Protein AF-A0A7S0R1D9-F1 (afdb_monomer_lite)

Radius of gyration: 15.95 Å; chains: 1; bounding box: 42×21×42 Å

Organism: NCBI:txid1034604

Sequence (101 aa):
MESISVHKHDLR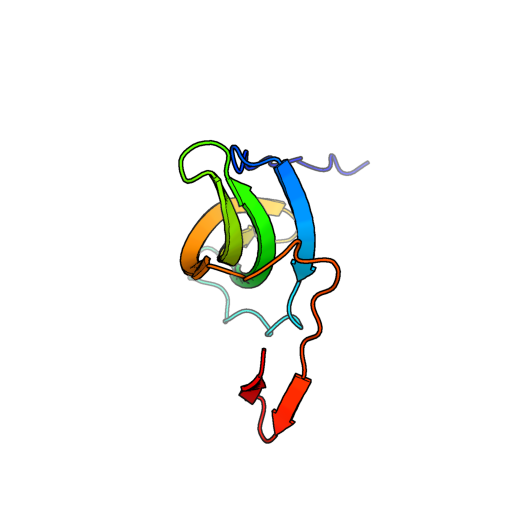AQGQRVRLFPTIAPGPPDLDARILSHKLLALGTFSEEVESNLFSFFDLKVTTRGSSVVATQLDLLGTWEHAGAVTDISITERGAGELLL

Foldseek 3Di:
DDDDDDDDDDPVFAWQDKDKDDFDDWDAADPQQKTKGWIKMWTWTQDPVVRFIKIWIWIWIWIDHVPDTDDIDIGTPDMDTDPDGPNDDDWDAPDPPDIDD

pLDDT: mean 83.99, std 12.19, range [43.5, 95.06]

Secondary structure (DSSP, 8-state):
------------SEEEEEEEPPPPPPPPP-TTSEEEEEEEEEEEEEETTTTEEEEEEEEEEEEEETTEEEEEEEEEEEEEEESS-------EEEETTEEE-

Structure (mmCIF, N/CA/C/O backbone):
data_AF-A0A7S0R1D9-F1
#
_entry.id   AF-A0A7S0R1D9-F1
#
loop_
_atom_site.group_PDB
_atom_site.id
_atom_site.type_symbol
_atom_site.label_atom_id
_atom_site.label_alt_id
_atom_site.label_comp_id
_atom_site.label_asym_id
_atom_site.label_entity_id
_atom_site.label_seq_id
_atom_site.pdbx_PDB_ins_code
_atom_site.Cartn_x
_atom_site.Cartn_y
_atom_site.Cartn_z
_atom_site.occupancy
_atom_site.B_iso_or_equiv
_atom_site.auth_seq_id
_atom_site.auth_comp_id
_atom_site.auth_asym_id
_atom_site.auth_atom_id
_atom_site.pdbx_PDB_model_num
ATOM 1 N N . MET A 1 1 ? 26.681 -12.416 -6.594 1.00 43.50 1 MET A N 1
ATOM 2 C CA . MET A 1 1 ? 25.938 -12.367 -5.320 1.00 43.50 1 MET A CA 1
ATOM 3 C C . MET A 1 1 ? 25.299 -10.989 -5.275 1.00 43.50 1 MET A C 1
ATOM 5 O O . MET A 1 1 ? 26.016 -10.020 -5.072 1.00 43.50 1 MET A O 1
ATOM 9 N N . GLU A 1 2 ? 24.028 -10.873 -5.661 1.00 47.09 2 GLU A N 1
ATOM 10 C CA . GLU A 1 2 ? 23.334 -9.576 -5.709 1.00 47.09 2 GLU A CA 1
ATOM 11 C C . GLU A 1 2 ? 23.040 -9.121 -4.275 1.00 47.09 2 GLU A C 1
ATOM 13 O O . GLU A 1 2 ? 22.488 -9.887 -3.483 1.00 47.09 2 GLU A O 1
ATOM 18 N N . SER A 1 3 ? 23.466 -7.909 -3.905 1.00 49.25 3 SER A N 1
ATOM 19 C CA . SER A 1 3 ? 23.106 -7.342 -2.608 1.00 49.25 3 SER A CA 1
ATOM 20 C C . SER A 1 3 ? 21.647 -6.898 -2.663 1.00 49.25 3 SER A C 1
ATOM 22 O O . SER A 1 3 ? 21.254 -6.072 -3.483 1.00 49.25 3 SER A O 1
ATOM 24 N N . ILE A 1 4 ? 20.817 -7.466 -1.791 1.00 57.53 4 ILE A N 1
ATOM 25 C CA . ILE A 1 4 ? 19.439 -7.009 -1.629 1.00 57.53 4 ILE A CA 1
ATOM 26 C C . ILE A 1 4 ? 19.498 -5.700 -0.840 1.00 57.53 4 ILE A C 1
ATOM 28 O O . ILE A 1 4 ? 19.822 -5.693 0.349 1.00 57.53 4 ILE A O 1
ATOM 32 N N . SER A 1 5 ? 19.206 -4.580 -1.497 1.00 59.97 5 SER A N 1
ATOM 33 C CA . SER A 1 5 ? 19.004 -3.300 -0.822 1.00 59.97 5 SER A CA 1
ATOM 34 C C . SER A 1 5 ? 17.700 -3.357 -0.023 1.00 59.97 5 SER A C 1
ATOM 36 O O . SER A 1 5 ? 16.618 -3.468 -0.599 1.00 59.97 5 SER A O 1
ATOM 38 N N . VAL A 1 6 ? 17.790 -3.291 1.306 1.00 71.12 6 VAL A N 1
ATOM 39 C CA . VAL A 1 6 ? 16.616 -3.282 2.191 1.00 71.12 6 VAL A CA 1
ATOM 40 C C . VAL A 1 6 ? 16.188 -1.837 2.446 1.00 71.12 6 VAL A C 1
ATOM 42 O O . VAL A 1 6 ? 16.954 -1.049 3.000 1.00 71.12 6 VAL A O 1
ATOM 45 N N . HIS A 1 7 ? 14.955 -1.491 2.075 1.00 72.88 7 HIS A N 1
ATOM 46 C CA . HIS A 1 7 ? 14.325 -0.211 2.413 1.00 72.88 7 HIS A CA 1
ATOM 47 C C . HIS A 1 7 ? 13.260 -0.426 3.489 1.00 72.88 7 HIS A C 1
ATOM 49 O O . HIS A 1 7 ? 12.468 -1.363 3.402 1.00 72.88 7 HIS A O 1
ATOM 55 N N . LYS A 1 8 ? 13.273 0.417 4.527 1.00 78.56 8 LYS A N 1
ATOM 56 C CA . LYS A 1 8 ? 12.374 0.317 5.683 1.00 78.56 8 LYS A CA 1
ATOM 57 C C . LYS A 1 8 ? 11.514 1.572 5.774 1.00 78.56 8 LYS A C 1
ATOM 59 O O . LYS A 1 8 ? 12.051 2.674 5.717 1.00 78.56 8 LYS A O 1
ATOM 64 N N . HIS A 1 9 ? 10.211 1.380 5.958 1.00 68.75 9 HIS A N 1
ATOM 65 C CA . HIS A 1 9 ? 9.250 2.434 6.285 1.00 68.75 9 HIS A CA 1
ATOM 66 C C . HIS A 1 9 ? 8.730 2.172 7.697 1.00 68.75 9 HIS A C 1
ATOM 68 O O . HIS A 1 9 ? 8.233 1.078 7.966 1.00 68.75 9 HIS A O 1
ATOM 74 N N . ASP A 1 10 ? 8.901 3.137 8.601 1.00 74.25 10 ASP A N 1
ATOM 75 C CA . ASP A 1 10 ? 8.367 3.059 9.962 1.00 74.25 10 ASP A CA 1
ATOM 76 C C . ASP A 1 10 ? 6.963 3.665 9.987 1.00 74.25 10 ASP A C 1
ATOM 78 O O . ASP A 1 10 ? 6.774 4.840 9.672 1.00 74.25 10 ASP A O 1
ATOM 82 N N . LEU A 1 11 ? 5.984 2.837 10.339 1.00 68.56 11 LEU A N 1
ATOM 83 C CA . LEU A 1 11 ? 4.568 3.191 10.339 1.00 68.56 11 LEU A CA 1
ATOM 84 C C . LEU A 1 11 ? 4.114 3.784 11.681 1.00 68.56 11 LEU A C 1
ATOM 86 O O . LEU A 1 11 ? 2.955 4.170 11.791 1.00 68.56 11 LEU A O 1
ATOM 90 N N . ARG A 1 12 ? 5.000 3.845 12.693 1.00 68.19 12 ARG A N 1
ATOM 91 C CA . ARG A 1 12 ? 4.741 4.381 14.046 1.00 68.19 12 ARG A CA 1
ATOM 92 C C . ARG A 1 12 ? 3.469 3.848 14.718 1.00 68.19 12 ARG A C 1
ATOM 94 O O . ARG A 1 12 ? 2.886 4.509 15.568 1.00 68.19 12 ARG A O 1
ATOM 101 N N . ALA A 1 13 ? 3.043 2.649 14.343 1.00 65.56 13 ALA A N 1
ATOM 102 C CA . ALA A 1 13 ? 1.829 2.023 14.836 1.00 65.56 13 ALA A CA 1
ATOM 103 C C . ALA A 1 13 ? 2.085 0.540 15.105 1.00 65.56 13 ALA A C 1
ATOM 105 O O . ALA A 1 13 ? 2.863 -0.107 14.394 1.00 65.56 13 ALA A O 1
ATOM 106 N N . GLN A 1 14 ? 1.416 -0.016 16.116 1.00 71.19 14 GLN A N 1
ATOM 107 C CA . GLN A 1 14 ? 1.485 -1.449 16.376 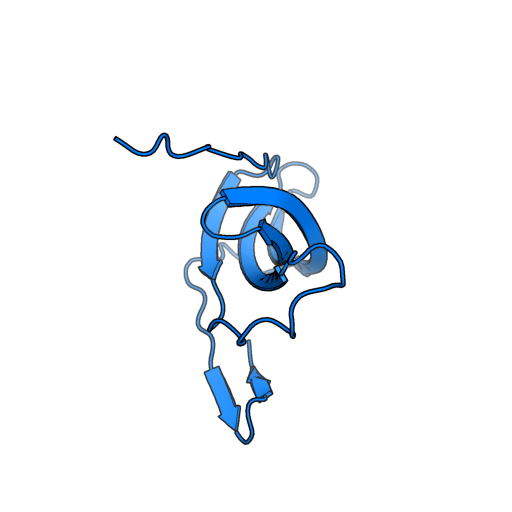1.00 71.19 14 GLN A CA 1
ATOM 108 C C . GLN A 1 14 ? 0.687 -2.178 15.287 1.00 71.19 14 GLN A C 1
ATOM 110 O O . GLN A 1 14 ? -0.546 -2.138 15.247 1.00 71.19 14 GLN A O 1
ATOM 115 N N . GLY A 1 15 ? 1.409 -2.785 14.342 1.00 62.59 15 GLY A N 1
ATOM 116 C CA . GLY A 1 15 ? 0.825 -3.460 13.187 1.00 62.59 15 GLY A CA 1
ATOM 117 C C . GLY A 1 15 ? 0.080 -4.723 13.599 1.00 62.59 15 GLY A C 1
ATOM 118 O O . GLY A 1 15 ? 0.684 -5.660 14.116 1.00 62.59 15 GLY A O 1
ATOM 119 N N . GLN A 1 16 ? -1.223 -4.769 13.330 1.00 74.00 16 GLN A N 1
ATOM 120 C CA . GLN A 1 16 ? -2.033 -5.958 13.573 1.00 74.00 16 GLN A CA 1
ATOM 121 C C . GLN A 1 16 ? -2.072 -6.845 12.316 1.00 74.00 16 GLN A C 1
ATOM 123 O O . GLN A 1 16 ? -1.878 -8.061 12.432 1.00 74.00 16 GLN A O 1
ATOM 128 N N . ARG A 1 17 ? -2.199 -6.262 11.105 1.00 86.69 17 ARG A N 1
ATOM 129 C CA . ARG A 1 17 ? -2.199 -6.990 9.812 1.00 86.69 17 ARG A CA 1
ATOM 130 C C . ARG A 1 17 ? -1.768 -6.145 8.609 1.00 86.69 17 ARG A C 1
ATOM 132 O O . ARG A 1 17 ? -2.121 -4.980 8.534 1.00 86.69 17 ARG A O 1
ATOM 139 N N . VAL A 1 18 ? -1.081 -6.758 7.637 1.00 89.44 18 VAL A N 1
ATOM 140 C CA . VAL A 1 18 ? -0.700 -6.153 6.341 1.00 89.44 18 VAL A CA 1
ATOM 141 C C . VAL A 1 18 ? -1.198 -7.032 5.196 1.00 89.44 18 VAL A C 1
ATOM 143 O O . VAL A 1 18 ? -1.008 -8.249 5.228 1.00 89.44 18 VAL A O 1
ATOM 146 N N . ARG A 1 19 ? -1.761 -6.422 4.150 1.00 90.75 19 ARG A N 1
ATOM 147 C CA . ARG A 1 19 ? -2.128 -7.102 2.903 1.00 90.75 19 ARG A CA 1
ATOM 148 C C . ARG A 1 19 ? -1.692 -6.285 1.693 1.00 90.75 19 ARG A C 1
ATOM 150 O O . ARG A 1 19 ? -2.017 -5.109 1.579 1.00 90.75 19 ARG A O 1
ATOM 157 N N . LEU A 1 20 ? -0.982 -6.931 0.772 1.00 89.31 20 LEU A N 1
ATOM 158 C CA . LEU A 1 20 ? -0.677 -6.370 -0.542 1.00 89.31 20 LEU A CA 1
ATOM 159 C C . LEU A 1 20 ? -1.814 -6.673 -1.515 1.00 89.31 20 LEU A C 1
ATOM 161 O O . LEU A 1 20 ? -2.350 -7.785 -1.528 1.00 89.31 20 LEU A O 1
ATOM 165 N N . PHE A 1 21 ? -2.143 -5.696 -2.349 1.00 88.50 21 PHE A N 1
ATOM 166 C CA . PHE A 1 21 ? -3.106 -5.878 -3.425 1.00 88.50 21 PHE A CA 1
ATOM 167 C C . PHE A 1 21 ? -2.481 -6.648 -4.585 1.00 88.50 21 PHE A C 1
ATOM 169 O O . PHE A 1 21 ? -1.252 -6.640 -4.748 1.00 88.50 21 PHE A O 1
ATOM 176 N N . PRO A 1 22 ? -3.313 -7.297 -5.421 1.00 83.56 22 PRO A N 1
ATOM 177 C CA . PRO A 1 22 ? -2.864 -7.809 -6.703 1.00 83.56 22 PRO A CA 1
ATOM 178 C C . PRO A 1 22 ? -2.061 -6.743 -7.452 1.00 83.56 22 PRO A C 1
ATOM 180 O O . PRO A 1 22 ? -2.451 -5.581 -7.551 1.00 83.56 22 PRO A O 1
ATOM 183 N N . THR A 1 23 ? -0.888 -7.142 -7.933 1.00 76.88 23 THR A N 1
ATOM 184 C CA . THR A 1 23 ? 0.020 -6.235 -8.629 1.00 76.88 23 THR A CA 1
ATOM 185 C C . THR A 1 23 ? -0.568 -5.842 -9.979 1.00 76.88 23 THR A C 1
ATOM 187 O O . THR A 1 23 ? -0.823 -6.706 -10.814 1.00 76.88 23 THR A O 1
ATOM 190 N N . ILE A 1 24 ? -0.687 -4.538 -10.217 1.00 77.50 24 ILE A N 1
ATOM 191 C CA . ILE A 1 24 ? -0.923 -3.988 -11.552 1.00 77.50 24 ILE A CA 1
ATOM 192 C C . ILE A 1 24 ? 0.421 -3.953 -12.291 1.00 77.50 24 ILE A C 1
ATOM 194 O O . ILE A 1 24 ? 1.460 -3.645 -11.693 1.00 77.50 24 ILE A O 1
ATOM 198 N N . ALA A 1 25 ? 0.419 -4.308 -13.578 1.00 81.75 25 ALA A N 1
ATOM 199 C CA . ALA A 1 25 ? 1.612 -4.199 -14.410 1.00 81.75 25 ALA A CA 1
ATOM 200 C C . ALA A 1 25 ? 2.110 -2.741 -14.415 1.00 81.75 25 ALA A C 1
ATOM 202 O O . ALA A 1 25 ? 1.291 -1.823 -14.508 1.00 81.75 25 ALA A O 1
ATOM 203 N N . PRO A 1 26 ? 3.425 -2.503 -14.288 1.00 86.62 26 PRO A N 1
ATOM 204 C CA . PRO A 1 26 ? 3.939 -1.146 -14.311 1.00 86.62 26 PRO A CA 1
ATOM 205 C C . PRO A 1 26 ? 3.715 -0.491 -15.675 1.00 86.62 26 PRO A C 1
ATOM 207 O O . PRO A 1 26 ? 3.585 -1.168 -16.698 1.00 86.62 26 PRO A O 1
ATOM 210 N N . GLY A 1 27 ? 3.709 0.842 -15.680 1.00 83.50 27 GLY A N 1
ATOM 211 C CA . GLY A 1 27 ? 3.724 1.613 -16.918 1.00 83.50 27 GLY A CA 1
ATOM 212 C C . GLY A 1 27 ? 5.020 1.408 -17.718 1.00 83.50 27 GLY A C 1
ATOM 213 O O . GLY A 1 27 ? 5.978 0.805 -17.219 1.00 83.50 27 GLY A O 1
ATOM 214 N N . PRO A 1 28 ? 5.072 1.909 -18.964 1.00 91.12 28 PRO A N 1
ATOM 215 C CA . PRO A 1 28 ? 6.286 1.850 -19.767 1.00 91.12 28 PRO A CA 1
ATOM 216 C C . PRO A 1 28 ? 7.438 2.618 -19.087 1.00 91.12 28 PRO A C 1
ATOM 218 O O . PRO A 1 28 ? 7.178 3.561 -18.333 1.00 91.12 28 PRO A O 1
ATOM 221 N N . PRO A 1 29 ? 8.704 2.245 -19.352 1.00 93.38 29 PRO A N 1
ATOM 222 C CA . PRO A 1 29 ? 9.854 2.973 -18.828 1.00 93.38 29 PRO A CA 1
ATOM 223 C C . PRO A 1 29 ? 9.894 4.431 -19.309 1.00 93.38 29 PRO A C 1
ATOM 225 O O . PRO A 1 29 ? 9.465 4.732 -20.425 1.00 93.38 29 PRO A O 1
ATOM 228 N N . ASP A 1 30 ? 10.459 5.321 -18.492 1.00 92.75 30 ASP A N 1
ATOM 229 C CA . ASP A 1 30 ? 10.780 6.693 -18.894 1.00 92.75 30 ASP A CA 1
ATOM 230 C C . ASP A 1 30 ? 12.020 6.764 -19.817 1.00 92.75 30 ASP A C 1
ATOM 232 O O . ASP A 1 30 ? 12.619 5.746 -20.177 1.00 92.75 30 ASP A O 1
ATOM 236 N N . LEU A 1 31 ? 12.423 7.982 -20.206 1.00 94.31 31 LEU A N 1
ATOM 237 C CA . LEU A 1 31 ? 13.582 8.219 -21.084 1.00 94.31 31 LEU A CA 1
ATOM 238 C C . LEU A 1 31 ? 14.919 7.733 -20.489 1.00 94.31 31 LEU A C 1
ATOM 240 O O . LEU A 1 31 ? 15.857 7.476 -21.240 1.00 94.31 31 LEU A O 1
ATOM 244 N N . ASP A 1 32 ? 14.993 7.564 -19.168 1.00 93.31 32 ASP A N 1
ATOM 245 C CA . ASP A 1 32 ? 16.161 7.064 -18.439 1.00 93.31 32 ASP A CA 1
ATOM 246 C C . ASP A 1 32 ? 16.065 5.552 -18.145 1.00 93.31 32 ASP A C 1
ATOM 248 O O . ASP A 1 32 ? 16.815 5.020 -17.314 1.00 93.31 32 ASP A O 1
ATOM 252 N N . ALA A 1 33 ? 15.129 4.855 -18.801 1.00 93.25 33 ALA A N 1
ATOM 253 C CA . ALA A 1 33 ? 14.799 3.450 -18.578 1.00 93.25 33 ALA A CA 1
ATOM 254 C C . ALA A 1 33 ? 14.363 3.135 -17.134 1.00 93.25 33 ALA A C 1
ATOM 256 O O . ALA A 1 33 ? 14.554 2.012 -16.648 1.00 93.25 33 ALA A O 1
ATOM 257 N N . ARG A 1 34 ? 13.786 4.114 -16.428 1.00 94.81 34 ARG A N 1
ATOM 258 C CA . ARG A 1 34 ? 13.221 3.912 -15.092 1.00 94.81 34 ARG A CA 1
ATOM 259 C C . ARG A 1 34 ? 11.775 3.469 -15.211 1.00 94.81 34 ARG A C 1
ATOM 261 O O . ARG A 1 34 ? 11.008 4.012 -15.998 1.00 94.81 34 ARG A O 1
ATOM 268 N N . ILE A 1 35 ? 11.394 2.502 -14.392 1.00 95.06 35 ILE A N 1
ATOM 269 C CA . ILE A 1 35 ? 10.039 1.963 -14.338 1.00 95.06 35 ILE A CA 1
ATOM 270 C C . ILE A 1 35 ? 9.451 2.307 -12.978 1.00 95.06 35 ILE A C 1
ATOM 272 O O . ILE A 1 35 ? 9.980 1.878 -11.948 1.00 95.06 35 ILE A O 1
ATOM 276 N N . LEU A 1 36 ? 8.347 3.052 -12.985 1.00 93.19 36 LEU A N 1
ATOM 277 C CA . LEU A 1 36 ? 7.543 3.319 -11.799 1.00 93.19 36 LEU A CA 1
ATOM 278 C C . LEU A 1 36 ? 6.465 2.240 -11.657 1.00 93.19 36 LEU A C 1
ATOM 280 O O . LEU A 1 36 ? 5.627 2.050 -12.538 1.00 93.19 36 LEU A O 1
ATOM 284 N N . SER A 1 37 ? 6.492 1.531 -10.533 1.00 92.31 37 SER A N 1
ATOM 285 C CA . SER A 1 37 ? 5.475 0.555 -10.144 1.00 92.31 37 SER A CA 1
ATOM 286 C C . SER A 1 37 ? 4.684 1.075 -8.953 1.00 92.31 37 SER A C 1
ATOM 288 O O . SER A 1 37 ? 5.282 1.463 -7.953 1.00 92.31 37 SER A O 1
ATOM 290 N N . HIS A 1 38 ? 3.358 1.006 -9.030 1.00 91.56 38 HIS A N 1
ATOM 291 C CA . HIS A 1 38 ? 2.470 1.280 -7.902 1.00 91.56 38 HIS A CA 1
ATOM 292 C C . HIS A 1 38 ? 2.060 -0.036 -7.240 1.00 91.56 38 HIS A C 1
ATOM 294 O O . HIS A 1 38 ? 1.670 -0.992 -7.921 1.00 91.56 38 HIS A O 1
ATOM 300 N N . LYS A 1 39 ? 2.179 -0.105 -5.915 1.00 90.38 39 LYS A N 1
ATOM 301 C CA . LYS A 1 39 ? 1.774 -1.253 -5.099 1.00 90.38 39 LYS A CA 1
ATOM 302 C C . LYS A 1 39 ? 0.836 -0.758 -4.013 1.00 90.38 39 LYS A C 1
ATOM 304 O O . LYS A 1 39 ? 1.275 -0.154 -3.040 1.00 90.38 39 LYS A O 1
ATOM 309 N N . LEU A 1 40 ? -0.448 -1.056 -4.162 1.00 91.25 40 LEU A N 1
ATOM 310 C CA . LEU A 1 40 ? -1.406 -0.776 -3.105 1.00 91.25 40 LEU A CA 1
ATOM 311 C C . LEU A 1 40 ? -1.207 -1.762 -1.953 1.00 91.25 40 LEU A C 1
ATOM 313 O O . LEU A 1 40 ? -0.973 -2.959 -2.162 1.00 91.25 40 LEU A O 1
ATOM 317 N N . LEU A 1 41 ? -1.313 -1.249 -0.734 1.00 91.12 41 LEU A N 1
ATOM 318 C CA . LEU A 1 41 ? -1.275 -2.030 0.494 1.00 91.12 41 LEU A CA 1
ATOM 319 C C . LEU A 1 41 ? -2.332 -1.537 1.474 1.00 91.12 41 LEU A C 1
ATOM 321 O O . LEU A 1 41 ? -2.591 -0.341 1.581 1.00 91.12 41 LEU A O 1
ATOM 325 N N . ALA A 1 42 ? -2.921 -2.481 2.190 1.00 91.81 42 ALA A N 1
ATOM 326 C CA . ALA A 1 42 ? -3.848 -2.238 3.276 1.00 91.81 42 ALA A CA 1
ATOM 327 C C . ALA A 1 42 ? -3.204 -2.681 4.590 1.00 91.81 42 ALA A C 1
ATOM 329 O O . ALA A 1 42 ? -2.485 -3.687 4.646 1.00 91.81 42 ALA A O 1
ATOM 330 N N . LEU A 1 43 ? -3.464 -1.922 5.644 1.00 92.00 43 LEU A N 1
ATOM 331 C CA . LEU A 1 43 ? -2.869 -2.099 6.955 1.00 92.00 43 LEU A CA 1
ATOM 332 C C . LEU A 1 43 ? -3.939 -1.936 8.029 1.00 92.00 43 LEU A C 1
ATOM 334 O O . LEU A 1 43 ? -4.631 -0.926 8.074 1.00 92.00 43 LEU A O 1
ATOM 338 N N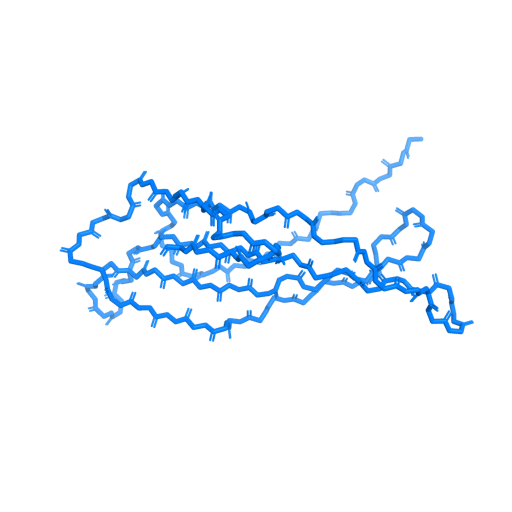 . GLY A 1 44 ? -4.019 -2.915 8.919 1.00 93.31 44 GLY A N 1
ATOM 339 C CA . GLY A 1 44 ? -4.728 -2.817 10.183 1.00 93.31 44 GLY A CA 1
ATOM 340 C C . GLY A 1 44 ? -3.763 -2.489 11.316 1.00 93.31 44 GLY A C 1
ATOM 341 O O . GLY A 1 44 ? -2.793 -3.227 11.523 1.00 93.31 44 GLY A O 1
ATOM 342 N N . THR A 1 45 ? -4.016 -1.419 12.061 1.00 92.19 45 THR A N 1
ATOM 343 C CA . THR A 1 45 ? -3.207 -0.987 13.212 1.00 92.19 45 THR A CA 1
ATOM 344 C C . THR A 1 45 ? -4.079 -0.642 14.407 1.00 92.19 45 THR A C 1
ATOM 346 O O . THR A 1 45 ? -5.260 -0.345 14.267 1.00 92.19 45 THR A O 1
ATOM 349 N N . PHE A 1 46 ? -3.480 -0.647 15.595 1.00 88.94 46 PHE A N 1
ATOM 350 C CA . PHE A 1 46 ? -4.010 0.104 16.729 1.00 88.94 46 PHE A CA 1
ATOM 351 C C . PHE A 1 46 ? -3.179 1.374 16.902 1.00 88.94 46 PHE A C 1
ATOM 353 O O . PHE A 1 46 ? -1.947 1.303 16.926 1.00 88.94 46 PHE A O 1
ATOM 360 N N . SER A 1 47 ? -3.848 2.523 16.979 1.00 87.06 47 SER A N 1
ATOM 361 C CA . SER A 1 47 ? -3.207 3.803 17.266 1.00 87.06 47 SER A CA 1
ATOM 362 C C . SER A 1 47 ? -3.419 4.162 18.727 1.00 87.06 47 SER A C 1
ATOM 364 O O . SER A 1 47 ? -4.553 4.343 19.163 1.00 87.06 47 SER A O 1
ATOM 366 N N . GLU A 1 48 ? -2.321 4.288 19.468 1.00 85.94 48 GLU A N 1
ATOM 367 C CA . GLU A 1 48 ? -2.346 4.727 20.867 1.00 85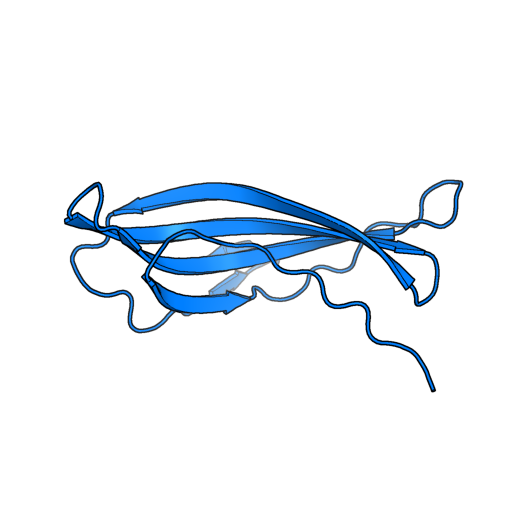.94 48 GLU A CA 1
ATOM 368 C C . GLU A 1 48 ? -2.737 6.209 20.986 1.00 85.94 48 GLU A C 1
ATOM 370 O O . GLU A 1 48 ? -3.355 6.595 21.968 1.00 85.94 48 GLU A O 1
ATOM 375 N N . GLU A 1 49 ? -2.443 7.036 19.975 1.00 86.19 49 GLU A N 1
ATOM 376 C CA . GLU A 1 49 ? -2.731 8.481 20.004 1.00 86.19 49 GLU A CA 1
ATOM 377 C C . GLU A 1 49 ? -4.231 8.797 19.980 1.00 86.19 49 GLU A C 1
ATOM 379 O O . GLU A 1 49 ? -4.669 9.773 20.584 1.00 86.19 49 GLU A O 1
ATOM 384 N N . VAL A 1 50 ? -5.013 7.983 19.266 1.00 87.44 50 VAL A N 1
ATOM 385 C CA . VAL A 1 50 ? -6.474 8.139 19.141 1.00 87.44 50 VAL A CA 1
ATOM 386 C C . VAL A 1 50 ? -7.244 6.991 19.795 1.00 87.44 50 VAL A C 1
ATOM 388 O O . VAL A 1 50 ? -8.456 6.902 19.634 1.00 87.44 50 VAL A O 1
ATOM 391 N N . GLU A 1 51 ? -6.537 6.098 20.495 1.00 89.25 51 GLU A N 1
ATOM 392 C CA . GLU A 1 51 ? -7.068 4.909 21.179 1.00 89.25 51 GLU A CA 1
ATOM 393 C C . GLU A 1 51 ? -8.052 4.079 20.331 1.00 89.25 51 GLU A C 1
ATOM 395 O O . GLU A 1 51 ? -9.054 3.558 20.822 1.00 89.25 51 GLU A O 1
ATOM 400 N N . SER A 1 52 ? -7.770 3.946 19.033 1.00 90.69 52 SER A N 1
ATOM 401 C CA . SER A 1 52 ? -8.686 3.327 18.071 1.00 90.69 52 SER A CA 1
ATOM 402 C C . SER A 1 52 ? -7.971 2.356 17.137 1.00 90.69 52 SER A C 1
ATOM 404 O O . SER A 1 52 ? -6.766 2.462 16.879 1.00 90.69 52 SER A O 1
ATOM 406 N N . ASN A 1 53 ? -8.728 1.386 16.620 1.00 91.31 53 ASN A N 1
ATOM 407 C CA . ASN A 1 53 ? -8.244 0.507 15.565 1.00 91.31 53 ASN A CA 1
ATOM 408 C C . ASN A 1 53 ? -8.439 1.211 14.229 1.00 91.31 53 ASN A C 1
ATOM 410 O O . ASN A 1 53 ? -9.529 1.684 13.914 1.00 91.31 53 ASN A O 1
ATOM 414 N N . LEU A 1 54 ? -7.378 1.269 13.440 1.00 92.12 54 LEU A N 1
ATOM 415 C CA . LEU A 1 54 ? -7.349 1.962 12.170 1.00 92.12 54 LEU A CA 1
ATOM 416 C C . LEU A 1 54 ? -7.149 0.961 11.043 1.00 92.12 54 LEU A C 1
ATOM 418 O O . LEU A 1 54 ? -6.367 0.012 11.142 1.00 92.12 54 LEU A O 1
ATOM 422 N N . PHE A 1 55 ? -7.855 1.209 9.952 1.00 92.44 55 PHE A N 1
ATOM 423 C CA . PHE A 1 55 ? -7.660 0.546 8.683 1.00 92.44 55 PHE A CA 1
ATOM 424 C C . PHE A 1 55 ? -7.184 1.575 7.665 1.00 92.44 55 PHE A C 1
ATOM 426 O O . PHE A 1 55 ? -7.913 2.501 7.309 1.00 92.44 55 PHE A O 1
ATOM 433 N N . SER A 1 56 ? -5.938 1.436 7.230 1.00 92.38 56 SER A N 1
ATOM 434 C CA . SER A 1 56 ? -5.247 2.407 6.389 1.00 92.38 56 SER A CA 1
ATOM 435 C C . SER A 1 56 ? -4.811 1.799 5.069 1.00 92.38 56 SER A C 1
ATOM 437 O O . SER A 1 56 ? -4.468 0.620 4.981 1.00 92.38 56 SER A O 1
ATOM 439 N N . PHE A 1 57 ? -4.763 2.641 4.046 1.00 91.88 57 PHE A N 1
ATOM 440 C CA . PHE A 1 57 ? -4.379 2.272 2.694 1.00 91.88 57 PHE A CA 1
ATOM 441 C C . PHE A 1 57 ? -3.244 3.144 2.224 1.00 91.88 57 PHE A C 1
ATOM 443 O O . PHE A 1 57 ? -3.290 4.362 2.386 1.00 91.88 57 PHE A O 1
ATOM 450 N N . PHE A 1 58 ? -2.254 2.526 1.599 1.00 92.81 58 PHE A N 1
ATOM 451 C CA . PHE A 1 58 ? -1.097 3.236 1.093 1.00 92.81 58 PHE A CA 1
ATOM 452 C C . PHE A 1 58 ? -0.804 2.839 -0.349 1.00 92.81 58 PHE A C 1
ATOM 454 O O . PHE A 1 58 ? -1.059 1.707 -0.768 1.00 92.81 58 PHE A O 1
ATOM 461 N N . ASP A 1 59 ? -0.221 3.777 -1.084 1.00 92.75 59 ASP A N 1
ATOM 462 C CA . ASP A 1 59 ? 0.439 3.530 -2.357 1.00 92.75 59 ASP A CA 1
ATOM 463 C C . ASP A 1 59 ? 1.949 3.467 -2.122 1.00 92.75 59 ASP A C 1
ATOM 465 O O . ASP A 1 59 ? 2.588 4.466 -1.781 1.00 92.75 59 ASP A O 1
ATOM 469 N N . LEU A 1 60 ? 2.522 2.276 -2.282 1.00 92.50 60 LEU A N 1
ATOM 470 C CA . LEU A 1 60 ? 3.962 2.087 -2.331 1.00 92.50 60 LEU A CA 1
ATOM 471 C C . LEU A 1 60 ? 4.433 2.213 -3.781 1.00 92.50 60 LEU A C 1
ATOM 473 O O . LEU A 1 60 ? 4.330 1.288 -4.591 1.00 92.50 60 LEU A O 1
ATOM 477 N N . LYS A 1 61 ? 5.019 3.367 -4.073 1.00 92.81 61 LYS A N 1
ATOM 478 C CA . LYS A 1 61 ? 5.673 3.684 -5.337 1.00 92.81 61 LYS A CA 1
ATOM 479 C C . LYS A 1 61 ? 7.093 3.145 -5.312 1.00 92.81 61 LYS A C 1
ATOM 481 O O . LYS A 1 61 ? 7.899 3.539 -4.469 1.00 92.81 61 LYS A O 1
ATOM 486 N N . VAL A 1 62 ? 7.411 2.251 -6.241 1.00 92.69 62 VAL A N 1
ATOM 487 C CA . VAL A 1 62 ? 8.747 1.669 -6.404 1.00 92.69 62 VAL A CA 1
ATOM 488 C C . VAL A 1 62 ? 9.286 2.052 -7.772 1.00 92.69 62 VAL A C 1
ATOM 490 O O . VAL A 1 62 ? 8.757 1.623 -8.797 1.00 92.69 62 VAL A O 1
ATOM 493 N N . THR A 1 63 ? 10.360 2.835 -7.786 1.00 94.06 63 THR A N 1
ATOM 494 C CA . THR A 1 63 ? 11.081 3.189 -9.009 1.00 94.06 63 THR A CA 1
ATOM 495 C C . THR A 1 63 ? 12.256 2.243 -9.177 1.00 94.06 63 THR A C 1
ATOM 497 O O . THR A 1 63 ? 13.123 2.159 -8.305 1.00 94.06 63 THR A O 1
ATOM 500 N N . THR A 1 64 ? 12.310 1.548 -10.306 1.00 94.06 64 THR A N 1
ATOM 501 C CA . THR A 1 64 ? 13.386 0.609 -10.654 1.00 94.06 64 THR A CA 1
ATOM 502 C C . THR A 1 64 ? 14.112 1.054 -11.917 1.00 94.06 64 THR A C 1
ATOM 504 O O . THR A 1 64 ? 13.559 1.806 -12.713 1.00 94.06 64 THR A O 1
ATOM 507 N N . ARG A 1 65 ? 15.351 0.602 -12.110 1.00 93.69 65 ARG A N 1
ATOM 508 C CA . ARG A 1 65 ? 16.110 0.744 -13.360 1.00 93.69 65 ARG A CA 1
ATOM 509 C C . ARG A 1 65 ? 16.884 -0.550 -13.596 1.00 93.69 65 ARG A C 1
ATOM 511 O O . ARG A 1 65 ? 17.804 -0.864 -12.840 1.00 93.69 65 ARG A O 1
ATOM 518 N N . GLY A 1 66 ? 16.498 -1.315 -14.616 1.00 89.19 66 GLY A N 1
ATOM 519 C CA . GLY A 1 66 ? 16.968 -2.695 -14.775 1.00 89.19 66 GLY A CA 1
ATOM 520 C C . GLY A 1 66 ? 16.529 -3.561 -13.589 1.00 89.19 66 GLY A C 1
ATOM 521 O O . GLY A 1 66 ? 15.356 -3.562 -13.232 1.00 89.19 66 GLY A O 1
ATOM 522 N N . SER A 1 67 ? 17.467 -4.265 -12.952 1.00 86.69 67 SER A N 1
ATOM 523 C CA . SER A 1 67 ? 17.206 -5.081 -11.753 1.00 86.69 67 SER A CA 1
ATOM 524 C C . SER A 1 67 ? 17.328 -4.316 -10.428 1.00 86.69 67 SER A C 1
ATOM 526 O O . SER A 1 67 ? 17.119 -4.893 -9.365 1.00 86.69 67 SER A O 1
ATOM 528 N N . SER A 1 68 ? 17.680 -3.026 -10.458 1.00 88.56 68 SER A N 1
ATOM 529 C CA . SER A 1 68 ? 17.937 -2.237 -9.247 1.00 88.56 68 SER A CA 1
ATOM 530 C C . SER A 1 68 ? 16.739 -1.382 -8.841 1.00 88.56 68 SER A C 1
ATOM 532 O O . SER A 1 68 ? 16.128 -0.721 -9.683 1.00 88.56 68 SER A O 1
ATOM 534 N N . VAL A 1 69 ? 16.450 -1.330 -7.539 1.00 90.94 69 VAL A N 1
ATOM 535 C CA . VAL A 1 69 ? 15.532 -0.345 -6.950 1.00 90.94 69 VAL A CA 1
ATOM 536 C C . VAL A 1 69 ? 16.283 0.974 -6.773 1.00 90.94 69 VAL A C 1
ATOM 538 O O . VAL A 1 69 ? 17.355 1.010 -6.177 1.00 90.94 69 VAL A O 1
ATOM 541 N N . VAL A 1 70 ? 15.734 2.053 -7.327 1.00 92.75 70 VAL A N 1
ATOM 542 C CA . VAL A 1 70 ? 16.328 3.400 -7.306 1.00 92.75 70 VAL A CA 1
ATOM 543 C C . VAL A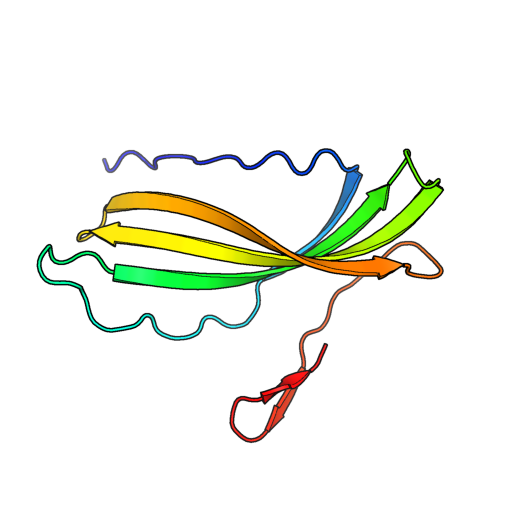 1 70 ? 15.704 4.253 -6.207 1.00 92.75 70 VAL A C 1
ATOM 545 O O . VAL A 1 70 ? 16.402 5.019 -5.550 1.00 92.75 70 VAL A O 1
ATOM 548 N N . ALA A 1 71 ? 14.390 4.137 -6.018 1.00 91.50 71 ALA A N 1
ATOM 549 C CA . ALA A 1 71 ? 13.665 4.882 -5.001 1.00 91.50 71 ALA A CA 1
ATOM 550 C C . ALA A 1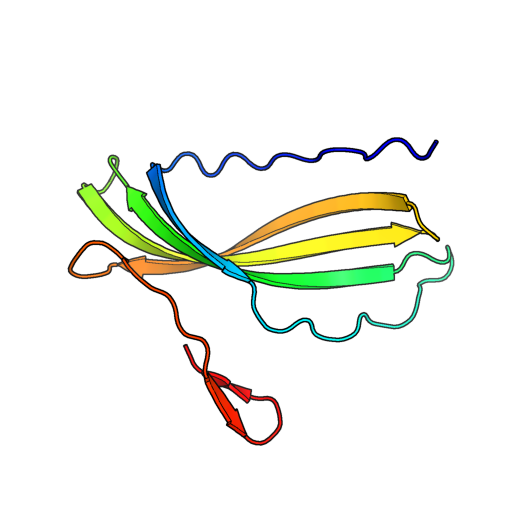 71 ? 12.404 4.135 -4.570 1.00 91.50 71 ALA A C 1
ATOM 552 O O . ALA A 1 71 ? 11.792 3.410 -5.360 1.00 91.50 71 ALA A O 1
ATOM 553 N N . THR A 1 72 ? 11.992 4.368 -3.327 1.00 92.94 72 THR A N 1
ATOM 554 C CA . THR A 1 72 ? 10.684 3.955 -2.818 1.00 92.94 72 THR A CA 1
ATOM 555 C C . THR A 1 72 ? 10.023 5.116 -2.104 1.00 92.94 72 THR A C 1
ATOM 557 O O . THR A 1 72 ? 10.674 5.768 -1.288 1.00 92.94 72 THR A O 1
ATOM 560 N N . GLN A 1 73 ? 8.739 5.324 -2.353 1.00 92.81 73 GLN A N 1
ATOM 561 C CA . GLN A 1 73 ? 7.916 6.310 -1.666 1.00 92.81 73 GLN A CA 1
ATOM 562 C C . GLN A 1 73 ? 6.630 5.636 -1.196 1.00 92.81 73 GLN A C 1
ATOM 564 O O . GLN A 1 73 ? 6.035 4.864 -1.943 1.00 92.81 73 GLN A O 1
ATOM 569 N N . LEU A 1 74 ? 6.232 5.909 0.043 1.00 91.94 74 LEU A N 1
ATOM 570 C CA . LEU A 1 74 ? 5.019 5.375 0.642 1.00 91.94 74 LEU A CA 1
ATOM 571 C C . LEU A 1 74 ? 4.070 6.535 0.942 1.00 91.94 74 LEU A C 1
ATOM 573 O O . LEU A 1 74 ? 4.362 7.351 1.813 1.00 91.94 74 LEU A O 1
ATOM 577 N N . ASP A 1 75 ? 2.950 6.589 0.230 1.00 92.69 75 ASP A N 1
ATOM 578 C CA . ASP A 1 75 ? 1.944 7.636 0.397 1.00 92.69 75 ASP A CA 1
ATOM 579 C C . ASP A 1 75 ? 0.691 7.059 1.059 1.00 92.69 75 ASP A C 1
ATOM 581 O O . ASP A 1 75 ? 0.137 6.069 0.582 1.00 92.69 75 ASP A O 1
ATOM 585 N N . LEU A 1 76 ? 0.223 7.677 2.147 1.00 92.31 76 LEU A N 1
ATOM 586 C CA . LEU A 1 76 ? -1.062 7.339 2.762 1.00 92.31 76 LEU A CA 1
ATOM 587 C C . LEU A 1 76 ? -2.200 7.862 1.875 1.00 92.31 76 LEU A C 1
ATOM 589 O O . LEU A 1 76 ? -2.297 9.062 1.630 1.00 92.31 76 LEU A O 1
ATOM 593 N N . LEU A 1 77 ? -3.067 6.962 1.419 1.00 93.31 77 LEU A N 1
ATOM 594 C CA . LEU A 1 77 ? -4.231 7.286 0.591 1.00 93.31 77 LEU A CA 1
ATOM 595 C C . LEU A 1 77 ? -5.472 7.584 1.431 1.00 93.31 77 LEU A C 1
ATOM 597 O O . LEU A 1 77 ? -6.298 8.407 1.046 1.00 93.31 77 LEU A O 1
ATOM 601 N N . GLY A 1 78 ? -5.613 6.908 2.570 1.00 91.81 78 GLY A N 1
ATOM 602 C CA . GLY A 1 78 ? -6.756 7.086 3.453 1.00 91.81 78 GLY A CA 1
ATOM 603 C C . GLY A 1 78 ? -6.699 6.187 4.676 1.00 91.81 78 GLY A C 1
ATOM 604 O O . GLY A 1 78 ? -6.002 5.170 4.684 1.00 91.81 78 GLY A O 1
ATOM 605 N N . THR A 1 79 ? -7.457 6.579 5.695 1.00 92.69 79 THR A N 1
ATOM 606 C CA . THR A 1 79 ? -7.595 5.858 6.959 1.00 92.69 79 THR A CA 1
ATOM 607 C C . THR A 1 79 ? -9.049 5.894 7.407 1.00 92.69 79 THR A C 1
ATOM 609 O O . THR A 1 79 ? -9.701 6.934 7.328 1.00 92.69 79 THR A O 1
ATOM 612 N N . TRP A 1 80 ? -9.526 4.760 7.907 1.00 92.81 80 TRP A N 1
ATOM 613 C CA . TRP A 1 80 ? -10.853 4.572 8.472 1.00 92.81 80 TRP A CA 1
ATOM 614 C C . TRP A 1 80 ? -10.733 3.998 9.878 1.00 92.81 80 TRP A C 1
ATOM 616 O O . TRP A 1 80 ? -9.898 3.130 10.127 1.00 92.81 80 TRP A O 1
ATOM 626 N N . GLU A 1 81 ? -11.580 4.458 10.791 1.00 93.19 81 GLU A N 1
ATOM 627 C CA . GLU A 1 81 ? -11.723 3.812 12.093 1.00 93.19 81 GLU A CA 1
ATOM 628 C C . GLU A 1 81 ? -12.481 2.492 11.947 1.00 93.19 81 GLU A C 1
ATOM 630 O O . GLU A 1 81 ? -13.475 2.393 11.222 1.00 93.19 81 GLU A O 1
ATOM 635 N N . HIS A 1 82 ? -12.007 1.473 12.651 1.00 92.00 82 HIS A N 1
ATOM 636 C CA . HIS A 1 82 ? -12.595 0.147 12.686 1.00 92.00 82 HIS A CA 1
ATOM 637 C C . HIS A 1 82 ? -13.035 -0.172 14.118 1.00 92.00 82 HIS A C 1
ATOM 639 O O . HIS A 1 82 ? -12.306 0.063 15.080 1.00 92.00 82 HIS A O 1
ATOM 645 N N . ALA A 1 83 ? -14.230 -0.745 14.275 1.00 89.38 83 ALA A N 1
ATOM 646 C CA . ALA A 1 83 ? -14.842 -0.968 15.590 1.00 89.38 83 ALA A CA 1
ATOM 647 C C . ALA A 1 83 ? -14.073 -1.961 16.493 1.00 89.38 83 ALA A C 1
ATOM 649 O O . ALA A 1 83 ? -14.382 -2.098 17.674 1.00 89.38 83 ALA A O 1
ATOM 650 N N . GLY A 1 84 ? -13.077 -2.665 15.955 1.00 89.50 84 GLY A N 1
ATOM 651 C CA . GLY A 1 84 ? -12.243 -3.613 16.688 1.00 89.50 84 GLY A CA 1
ATOM 652 C C . GLY A 1 84 ? -10.928 -3.892 15.971 1.00 89.50 84 GLY A C 1
ATOM 653 O O . GLY A 1 84 ? -10.647 -3.308 14.926 1.00 89.50 84 GLY A O 1
ATOM 654 N N . ALA A 1 85 ? -10.131 -4.806 16.516 1.00 88.88 85 ALA A N 1
ATOM 655 C CA . ALA A 1 85 ? -8.872 -5.210 15.903 1.00 88.88 85 ALA A CA 1
ATOM 656 C C . ALA A 1 85 ? -9.089 -5.715 14.467 1.00 88.88 85 ALA A C 1
ATOM 658 O O . ALA A 1 85 ? -9.936 -6.581 14.219 1.00 88.88 85 ALA A O 1
ATOM 659 N N . VAL A 1 86 ? -8.310 -5.196 13.520 1.00 89.44 86 VAL A N 1
ATOM 660 C CA . VAL A 1 86 ? -8.316 -5.684 12.136 1.00 89.44 86 VAL A CA 1
ATOM 661 C C . VAL A 1 86 ? -7.504 -6.976 12.108 1.00 89.44 86 VAL A C 1
ATOM 663 O O . VAL A 1 86 ? -6.274 -6.965 12.131 1.00 89.44 86 VAL A O 1
ATOM 666 N N . THR A 1 87 ? -8.204 -8.109 12.125 1.00 88.12 87 THR A N 1
ATOM 667 C CA . THR A 1 87 ? -7.599 -9.444 12.281 1.00 88.12 87 THR A CA 1
ATOM 668 C C . THR A 1 87 ? -7.332 -10.156 10.961 1.00 88.12 87 THR A C 1
ATOM 670 O O . THR A 1 87 ? -6.444 -11.015 10.913 1.00 88.12 87 THR A O 1
ATOM 673 N N . ASP A 1 88 ? -8.037 -9.762 9.902 1.00 89.12 88 ASP A N 1
ATOM 674 C CA . ASP A 1 88 ? -7.855 -10.234 8.534 1.00 89.12 88 ASP A CA 1
ATOM 675 C C . ASP A 1 88 ? -8.200 -9.126 7.526 1.00 89.12 88 ASP A C 1
ATOM 677 O O . ASP A 1 88 ? -8.940 -8.196 7.849 1.00 89.12 88 ASP A O 1
ATOM 681 N N . ILE A 1 89 ? -7.635 -9.215 6.319 1.00 90.19 89 ILE A N 1
ATOM 682 C CA . ILE A 1 89 ? -7.903 -8.291 5.211 1.00 90.19 89 ILE A CA 1
ATOM 683 C C . ILE A 1 89 ? -8.041 -9.116 3.931 1.00 90.19 89 ILE A C 1
ATOM 685 O O . ILE A 1 89 ? -7.059 -9.658 3.410 1.00 90.19 89 ILE A O 1
ATOM 689 N N . SER A 1 90 ? -9.258 -9.161 3.399 1.00 87.88 90 SER A N 1
ATOM 690 C CA . SER A 1 90 ? -9.571 -9.811 2.129 1.00 87.88 90 SER A CA 1
ATOM 691 C C . SER A 1 90 ? -9.743 -8.769 1.026 1.00 87.88 90 SER A C 1
ATOM 693 O O . SER A 1 90 ? -10.219 -7.669 1.268 1.00 87.88 90 SER A O 1
ATOM 695 N N . ILE A 1 91 ? -9.322 -9.111 -0.191 1.00 83.38 91 ILE A N 1
ATOM 696 C CA . ILE A 1 91 ? -9.448 -8.247 -1.371 1.00 83.38 91 ILE A CA 1
ATOM 697 C C . ILE A 1 91 ? -10.238 -9.035 -2.401 1.00 83.38 91 ILE A C 1
ATOM 699 O O . ILE A 1 91 ? -9.844 -10.154 -2.740 1.00 83.38 91 ILE A O 1
ATOM 703 N N . THR A 1 92 ? -11.332 -8.458 -2.886 1.00 82.38 92 THR A N 1
ATOM 704 C CA . THR A 1 92 ? -12.250 -9.128 -3.810 1.00 82.38 92 THR A CA 1
ATOM 705 C C . THR A 1 92 ? -12.321 -8.358 -5.120 1.00 82.38 92 THR A C 1
ATOM 707 O O . THR A 1 92 ? -12.397 -7.136 -5.120 1.00 82.38 92 THR A O 1
ATOM 710 N N . GLU A 1 93 ? -12.315 -9.051 -6.256 1.00 74.69 93 GLU A N 1
ATOM 711 C CA . GLU A 1 93 ? -12.581 -8.409 -7.544 1.00 74.69 93 GLU A CA 1
ATOM 712 C C . GLU A 1 93 ? -14.095 -8.235 -7.728 1.00 74.69 93 GLU A C 1
ATOM 714 O O . GLU A 1 93 ? -14.863 -9.186 -7.580 1.00 74.69 93 GLU A O 1
ATOM 719 N N . ARG A 1 94 ? -14.533 -7.021 -8.061 1.00 73.81 94 ARG A N 1
ATOM 720 C CA . ARG A 1 94 ? -15.932 -6.714 -8.404 1.00 73.81 94 ARG A CA 1
ATOM 721 C C . ARG A 1 94 ? -16.266 -7.036 -9.865 1.00 73.81 94 ARG A C 1
ATOM 723 O O . ARG A 1 94 ? -17.439 -7.083 -10.229 1.00 73.81 94 ARG A O 1
ATOM 730 N N . GLY A 1 95 ? -15.240 -7.264 -10.682 1.00 59.88 95 GLY A N 1
ATOM 731 C CA . GLY A 1 95 ? -15.299 -7.476 -12.125 1.00 59.88 95 GLY A CA 1
ATOM 732 C C . GLY A 1 95 ? -14.631 -6.335 -12.896 1.00 59.88 95 GLY A C 1
ATOM 733 O O . GLY A 1 95 ? -14.454 -5.239 -12.372 1.00 59.88 95 GLY A O 1
ATOM 734 N N . ALA A 1 96 ? -14.246 -6.602 -14.148 1.00 68.56 96 ALA A N 1
ATOM 735 C CA . ALA A 1 96 ? -13.580 -5.645 -15.042 1.00 68.56 96 ALA A CA 1
ATOM 736 C C . ALA A 1 96 ? -12.295 -5.006 -14.463 1.00 68.56 96 ALA A C 1
ATOM 738 O O . ALA A 1 96 ? -11.916 -3.907 -14.867 1.00 68.56 96 ALA A O 1
ATOM 739 N N . GLY A 1 97 ? -11.612 -5.688 -13.535 1.00 62.94 97 GLY A N 1
ATOM 740 C CA . GLY A 1 97 ? -10.423 -5.156 -12.865 1.00 62.94 97 GLY A CA 1
ATOM 741 C C . GLY A 1 97 ? -10.707 -4.151 -11.742 1.00 62.94 97 GLY A C 1
ATOM 742 O O . GLY A 1 97 ? -9.761 -3.609 -11.173 1.00 62.94 97 GLY A O 1
ATOM 743 N N . GLU A 1 98 ? -11.973 -3.911 -11.384 1.00 69.38 98 GLU A N 1
ATOM 744 C CA . GLU A 1 98 ? -12.320 -3.147 -10.185 1.00 69.38 98 GLU A CA 1
ATOM 745 C C . GLU A 1 98 ? -12.115 -4.002 -8.930 1.00 69.38 98 GLU A C 1
ATOM 747 O O . GLU A 1 98 ? -12.610 -5.128 -8.832 1.00 69.38 98 GLU A O 1
ATOM 752 N N . LEU A 1 99 ? -11.405 -3.454 -7.944 1.00 63.31 99 LEU A N 1
ATOM 753 C CA . LEU A 1 99 ? -11.143 -4.115 -6.668 1.00 63.31 99 LEU A CA 1
ATOM 754 C C . LEU A 1 99 ? -12.043 -3.524 -5.578 1.00 63.31 99 LEU A C 1
ATOM 756 O O . LEU A 1 99 ? -12.120 -2.308 -5.414 1.00 63.31 99 LEU A O 1
ATOM 760 N N . LEU A 1 100 ? -12.709 -4.405 -4.835 1.00 60.34 100 LEU A N 1
ATOM 761 C CA . LEU A 1 100 ? -13.440 -4.117 -3.608 1.00 60.34 100 LEU A CA 1
ATOM 762 C C . LEU A 1 100 ? -12.630 -4.569 -2.395 1.00 60.34 100 LEU A C 1
ATOM 764 O O . LEU A 1 100 ? -11.921 -5.583 -2.424 1.00 60.34 100 LEU A O 1
ATOM 768 N N . LEU A 1 101 ? -12.792 -3.792 -1.334 1.00 57.84 101 LEU A N 1
ATOM 769 C CA . LEU A 1 101 ? -12.184 -3.963 -0.025 1.00 57.84 101 LEU A CA 1
ATOM 770 C C . LEU A 1 101 ? -13.255 -4.155 1.033 1.00 57.84 101 LEU A C 1
ATOM 772 O O . LEU A 1 101 ? -14.260 -3.413 0.960 1.00 57.84 101 LEU A O 1
#